Protein AF-A0A524DK04-F1 (afdb_monomer_lite)

Radius of gyration: 16.47 Å; chains: 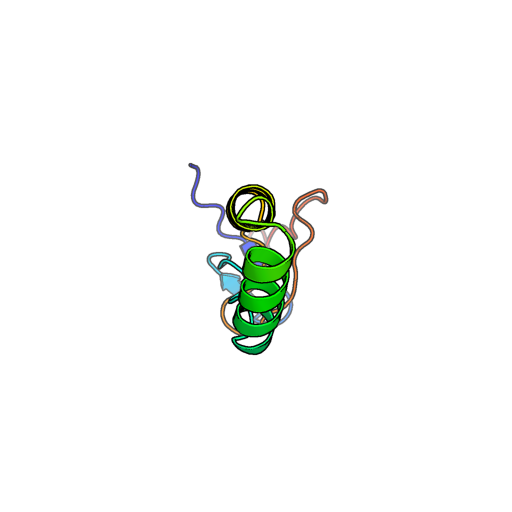1; bounding box: 40×17×43 Å

Foldseek 3Di:
DPQDQFQDPVVRDTARQAFDDDPPVVVVVLVVVCVVVVNPSVVVVVVVVVPGDSAAGPPPRDGHDPVDPGDDRPPD

Sequence (76 aa):
MTKKHVWCPTCERYVKLKYKSMPHTYHELWAFFIFLTFGIGIIIYLLIRYHQPKNRCPHCERKFDLEKPLPEGPKG

Structure (mmCIF, N/CA/C/O backbone):
data_AF-A0A524DK04-F1
#
_entry.id   AF-A0A524DK04-F1
#
loop_
_atom_site.group_PDB
_atom_site.id
_atom_site.type_symbol
_atom_site.label_atom_id
_atom_site.label_alt_id
_atom_site.label_comp_id
_atom_site.label_asym_id
_atom_site.label_entity_id
_atom_site.label_seq_id
_atom_site.pdbx_PDB_ins_code
_atom_site.Cartn_x
_atom_site.Cartn_y
_atom_site.Cartn_z
_atom_site.occupancy
_atom_site.B_iso_or_equiv
_atom_site.auth_seq_id
_atom_site.auth_comp_id
_atom_site.auth_asym_id
_atom_site.auth_atom_id
_atom_site.pdbx_PDB_model_num
ATOM 1 N N . MET A 1 1 ? 3.998 -4.453 15.837 1.00 42.03 1 MET A N 1
ATOM 2 C CA . MET A 1 1 ? 2.946 -3.896 14.951 1.00 42.03 1 MET A CA 1
ATOM 3 C C . MET A 1 1 ? 1.572 -4.218 15.527 1.00 42.03 1 MET A C 1
ATOM 5 O O . MET A 1 1 ? 1.085 -5.332 15.365 1.00 42.03 1 MET A O 1
ATOM 9 N N . THR A 1 2 ? 0.965 -3.272 16.236 1.00 41.47 2 THR A N 1
ATOM 10 C CA . THR A 1 2 ? -0.373 -3.399 16.830 1.00 41.47 2 THR A CA 1
ATOM 11 C C . THR A 1 2 ? -1.402 -3.568 15.710 1.00 41.47 2 THR A C 1
ATOM 13 O O . THR A 1 2 ? -1.495 -2.720 14.822 1.00 41.47 2 THR A O 1
ATOM 16 N N . LYS A 1 3 ? -2.137 -4.687 15.692 1.00 47.00 3 LYS A N 1
ATOM 17 C CA . LYS A 1 3 ? -3.193 -4.957 14.702 1.00 47.00 3 LYS A CA 1
ATOM 18 C C . LYS A 1 3 ? -4.368 -4.002 14.970 1.00 47.00 3 LYS A C 1
ATOM 20 O O . LYS A 1 3 ? -5.303 -4.368 15.675 1.00 47.00 3 LYS A O 1
ATOM 25 N N . LYS A 1 4 ? -4.292 -2.768 14.455 1.00 64.12 4 LYS A N 1
ATOM 26 C CA . LYS A 1 4 ? -5.371 -1.772 14.541 1.00 64.12 4 LYS A CA 1
ATOM 27 C C . LYS A 1 4 ? -6.556 -2.276 13.711 1.00 64.12 4 LYS A C 1
ATOM 29 O O . LYS A 1 4 ? -6.530 -2.215 12.484 1.00 64.12 4 LYS A O 1
ATOM 34 N N . HIS A 1 5 ? -7.552 -2.844 14.385 1.00 69.19 5 HIS A N 1
ATOM 35 C CA . HIS A 1 5 ? -8.869 -3.065 13.801 1.00 69.19 5 HIS A CA 1
ATOM 36 C C . HIS A 1 5 ? -9.547 -1.701 13.744 1.00 69.19 5 HIS A C 1
ATOM 38 O O . HIS A 1 5 ? -9.614 -1.009 14.757 1.00 69.19 5 HIS A O 1
ATOM 44 N N . VAL A 1 6 ? -9.968 -1.286 12.555 1.00 73.94 6 VAL A N 1
ATOM 45 C CA . VAL A 1 6 ? -10.582 0.026 12.337 1.00 73.94 6 VAL A CA 1
ATOM 46 C C . VAL A 1 6 ? -12.045 -0.193 12.006 1.00 73.94 6 VAL A C 1
ATOM 48 O O . VAL A 1 6 ? -12.376 -1.089 11.226 1.00 73.94 6 VAL A O 1
ATOM 51 N N . TRP A 1 7 ? -12.920 0.609 12.607 1.00 78.06 7 TRP A N 1
ATOM 52 C CA . TRP A 1 7 ? -14.333 0.597 12.266 1.00 78.06 7 TRP A CA 1
ATOM 53 C C . TRP A 1 7 ? -14.536 1.224 10.888 1.00 78.06 7 TRP A C 1
ATOM 55 O O . TRP A 1 7 ? -14.093 2.342 10.625 1.00 78.06 7 TRP A O 1
ATOM 65 N N . CYS A 1 8 ? -15.189 0.508 9.977 1.00 79.19 8 CYS A N 1
ATOM 66 C CA . CYS A 1 8 ? -15.551 1.070 8.685 1.00 79.19 8 CYS A CA 1
ATOM 67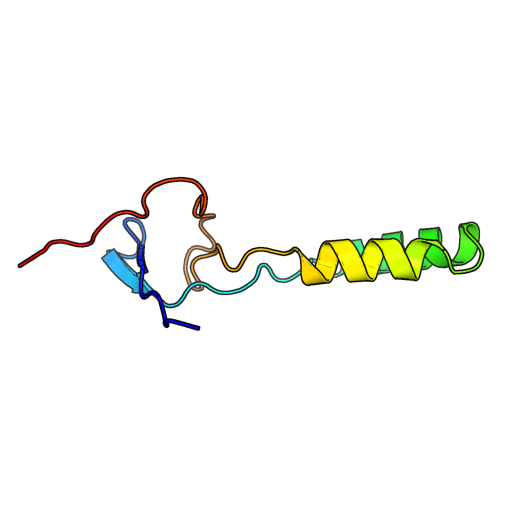 C C . CYS A 1 8 ? -17.006 1.549 8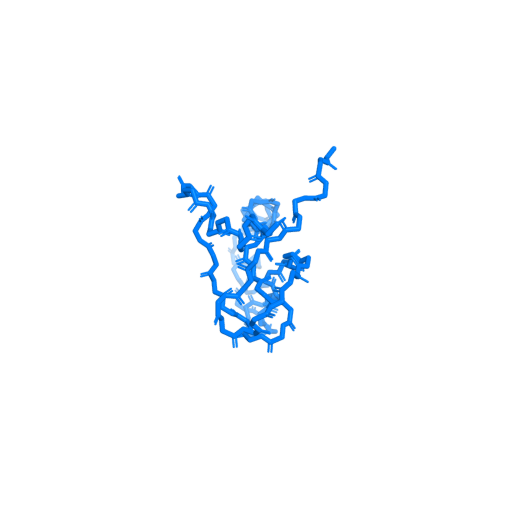.720 1.00 79.19 8 CYS A C 1
ATOM 69 O O . CYS A 1 8 ? -17.887 0.695 8.737 1.00 79.19 8 CYS A O 1
ATOM 71 N N . PRO A 1 9 ? -17.291 2.865 8.640 1.00 76.62 9 PRO A N 1
ATOM 72 C CA . PRO A 1 9 ? -18.667 3.373 8.666 1.00 76.62 9 PRO A CA 1
ATOM 73 C C . PRO A 1 9 ? -19.481 2.975 7.426 1.00 76.62 9 PRO A C 1
ATOM 75 O O . PRO A 1 9 ? -20.696 3.029 7.448 1.00 76.62 9 PRO A O 1
ATOM 78 N N . THR A 1 10 ? -18.822 2.568 6.336 1.00 81.19 10 THR A N 1
ATOM 79 C CA . THR A 1 10 ? -19.494 2.087 5.115 1.00 81.19 10 THR A CA 1
ATOM 80 C C . THR A 1 10 ? -19.845 0.602 5.183 1.00 81.19 10 THR A C 1
ATOM 82 O O . THR A 1 10 ? -20.736 0.156 4.477 1.00 81.19 10 THR A O 1
ATOM 85 N N . CYS A 1 11 ? -19.114 -0.187 5.974 1.00 79.25 11 CYS A N 1
ATOM 86 C CA . CYS A 1 11 ? -19.364 -1.624 6.109 1.00 79.25 11 CYS A CA 1
ATOM 87 C C . CYS A 1 11 ? -19.941 -2.001 7.475 1.00 79.25 11 CYS A C 1
ATOM 89 O O . CYS A 1 11 ? -20.108 -3.191 7.719 1.00 79.25 11 CYS A O 1
ATOM 91 N N . GLU A 1 12 ? -20.117 -1.014 8.359 1.00 81.75 12 GLU A N 1
ATOM 92 C CA . GLU A 1 12 ? -20.599 -1.147 9.738 1.00 81.75 12 GLU A CA 1
ATOM 93 C C . GLU A 1 12 ? -19.961 -2.326 10.482 1.00 81.75 12 GLU A C 1
ATOM 95 O O . GLU A 1 12 ? -20.612 -3.108 11.168 1.00 81.75 12 GLU A O 1
ATOM 100 N N . ARG A 1 13 ? -18.646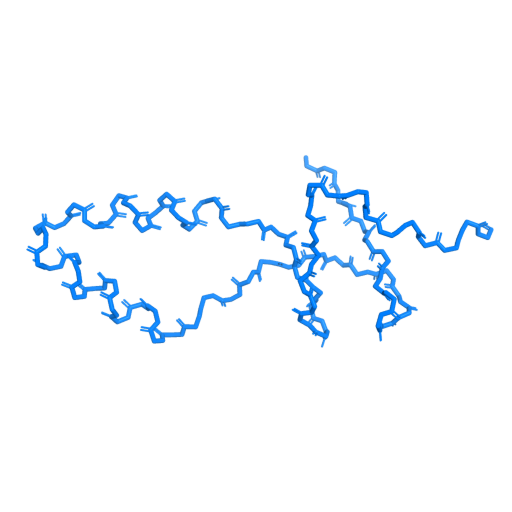 -2.490 10.301 1.00 79.75 13 ARG A N 1
ATOM 101 C CA . ARG A 1 13 ? -17.881 -3.570 10.926 1.00 79.75 13 ARG A CA 1
ATOM 102 C C . ARG A 1 13 ? -16.427 -3.196 11.131 1.00 79.75 13 ARG A C 1
ATOM 104 O O . ARG A 1 13 ? -15.857 -2.373 10.404 1.00 79.75 13 ARG A O 1
ATOM 111 N N . TYR A 1 14 ? -15.800 -3.888 12.074 1.00 80.69 14 TYR A N 1
ATOM 112 C CA . TYR A 1 14 ? -14.360 -3.844 12.275 1.00 80.69 14 TYR A CA 1
ATOM 113 C C . TYR A 1 14 ? -13.650 -4.576 11.140 1.00 80.69 14 TYR A C 1
ATOM 115 O O . TYR A 1 14 ? -13.850 -5.771 10.918 1.00 80.69 14 TYR A O 1
ATOM 123 N N . VAL A 1 15 ? -12.792 -3.858 10.423 1.00 79.56 15 VAL A N 1
ATOM 124 C CA . VAL A 1 15 ? -11.994 -4.414 9.331 1.00 79.56 15 VAL A CA 1
ATOM 125 C C . VAL A 1 15 ? -10.508 -4.262 9.613 1.00 79.56 15 VAL A C 1
ATOM 127 O O . VAL A 1 15 ? -10.047 -3.300 10.233 1.00 79.56 15 VAL A O 1
ATOM 130 N N . LYS A 1 16 ? -9.730 -5.227 9.121 1.00 78.44 16 LYS A N 1
ATOM 131 C CA . LYS A 1 16 ? -8.274 -5.106 9.047 1.00 78.44 16 LYS A CA 1
ATOM 132 C C . LYS A 1 16 ? -7.936 -4.345 7.773 1.00 78.44 16 LYS A C 1
ATOM 134 O O . LYS A 1 16 ? -8.242 -4.818 6.680 1.00 78.44 16 LYS A O 1
ATOM 139 N N . LEU A 1 17 ? -7.320 -3.175 7.924 1.00 75.88 17 LEU A N 1
ATOM 140 C CA . LEU A 1 17 ? -6.886 -2.372 6.786 1.00 75.88 17 LEU A CA 1
ATOM 141 C C . LEU A 1 17 ? -5.901 -3.168 5.924 1.00 75.88 17 LEU A C 1
ATOM 143 O O . LEU A 1 17 ? -4.967 -3.797 6.432 1.00 75.88 17 LEU A O 1
ATOM 147 N N . LYS A 1 18 ? -6.117 -3.128 4.613 1.00 75.31 18 LYS A N 1
ATOM 148 C CA . LYS A 1 18 ? -5.264 -3.766 3.613 1.00 75.31 18 LYS A CA 1
ATOM 149 C C . LYS A 1 18 ? -4.425 -2.704 2.901 1.00 75.31 18 LYS A C 1
ATOM 151 O O . LYS A 1 18 ? -4.766 -1.518 2.886 1.00 75.31 18 LYS A O 1
ATOM 156 N N . TYR A 1 19 ? -3.310 -3.138 2.321 1.00 70.69 19 TYR A N 1
ATOM 157 C CA . TYR A 1 19 ? -2.558 -2.312 1.381 1.00 70.69 19 TYR A CA 1
ATOM 158 C C . TYR A 1 19 ? -3.379 -2.088 0.114 1.00 70.69 19 TYR A C 1
ATOM 160 O O . TYR A 1 19 ? -4.143 -2.965 -0.298 1.00 70.69 19 TYR A O 1
ATOM 168 N N . LYS A 1 20 ? -3.182 -0.935 -0.526 1.00 69.25 20 LYS A N 1
ATOM 169 C CA . LYS A 1 20 ? -3.672 -0.708 -1.882 1.00 69.25 20 LYS A CA 1
ATOM 170 C C . LYS A 1 20 ? -2.984 -1.705 -2.819 1.00 69.25 20 LYS A C 1
ATOM 172 O O . LYS A 1 20 ? -1.757 -1.732 -2.889 1.00 69.25 20 LYS A O 1
ATOM 177 N N . SER A 1 21 ? -3.766 -2.508 -3.538 1.00 64.06 21 SER A N 1
ATOM 178 C CA . SER A 1 21 ? -3.259 -3.226 -4.706 1.00 64.06 21 SER A CA 1
ATOM 179 C C . SER A 1 21 ? -2.843 -2.181 -5.738 1.00 64.06 21 SER A C 1
ATOM 181 O O . SER A 1 21 ? -3.645 -1.338 -6.147 1.00 64.06 21 SER A O 1
ATOM 183 N N . MET A 1 22 ? -1.561 -2.164 -6.107 1.00 61.75 22 MET A N 1
ATOM 184 C CA . MET A 1 22 ? -1.135 -1.346 -7.237 1.00 61.75 22 MET A CA 1
ATOM 185 C C . MET A 1 22 ? -1.807 -1.910 -8.497 1.00 61.75 22 MET A C 1
ATOM 187 O O . MET A 1 22 ? -1.722 -3.119 -8.718 1.00 61.75 22 MET A O 1
ATOM 191 N N . PRO A 1 23 ? -2.508 -1.082 -9.291 1.00 69.88 23 PRO A N 1
ATOM 192 C CA . PRO A 1 23 ? -3.098 -1.537 -10.543 1.00 69.88 23 PRO A CA 1
ATOM 193 C C . PRO A 1 23 ? -1.994 -1.991 -11.501 1.00 69.88 23 PRO A C 1
ATOM 195 O O . PRO A 1 23 ? -0.907 -1.410 -11.517 1.00 69.88 23 PRO A O 1
ATOM 198 N N . HIS A 1 24 ? -2.279 -3.018 -12.300 1.00 70.44 24 HIS A N 1
ATOM 199 C CA . HIS A 1 24 ? -1.290 -3.661 -13.169 1.00 70.44 24 HIS A CA 1
ATOM 200 C C . HIS A 1 24 ? -0.646 -2.675 -14.160 1.00 70.44 24 HIS A C 1
ATOM 202 O O . HIS A 1 24 ? 0.571 -2.668 -14.308 1.00 70.44 24 HIS A O 1
ATOM 208 N N . THR A 1 25 ? -1.436 -1.733 -14.687 1.00 70.31 25 THR A N 1
ATOM 209 C CA . THR A 1 25 ? -1.004 -0.645 -15.584 1.00 70.31 25 THR A CA 1
ATOM 210 C C . THR A 1 25 ? 0.142 0.203 -15.019 1.00 70.31 25 THR A C 1
ATOM 212 O O . THR A 1 25 ? 0.976 0.722 -15.755 1.00 70.31 25 THR A O 1
ATOM 215 N N . TYR A 1 26 ? 0.220 0.347 -13.692 1.00 76.94 26 TYR A N 1
ATOM 216 C CA . TYR A 1 26 ? 1.299 1.098 -13.049 1.00 76.94 26 TYR A CA 1
ATOM 217 C C . TYR A 1 26 ? 2.646 0.372 -13.189 1.00 76.94 26 TYR A C 1
ATOM 219 O O . TYR A 1 26 ? 3.687 1.014 -13.275 1.00 76.94 26 TYR A O 1
ATOM 227 N N . HIS A 1 27 ? 2.640 -0.960 -13.247 1.00 77.19 27 HIS A N 1
ATOM 228 C CA . HIS A 1 27 ? 3.853 -1.767 -13.364 1.00 77.19 27 HIS A CA 1
ATOM 229 C C . HIS A 1 27 ? 4.531 -1.598 -14.733 1.00 77.19 27 HIS A C 1
ATOM 231 O O . HIS A 1 27 ? 5.756 -1.526 -14.799 1.00 77.19 27 HIS A O 1
ATOM 237 N N . GLU A 1 28 ? 3.739 -1.479 -15.802 1.00 81.81 28 GLU A N 1
ATOM 238 C CA . GLU A 1 28 ? 4.221 -1.283 -17.177 1.00 81.81 28 GLU A CA 1
ATOM 239 C C . GLU A 1 28 ? 4.888 0.089 -17.356 1.00 81.81 28 GLU A C 1
ATOM 241 O O . GLU A 1 28 ? 6.009 0.180 -17.858 1.00 81.81 28 GLU A O 1
ATOM 246 N N . LEU A 1 29 ? 4.253 1.153 -16.850 1.00 83.31 29 LEU A N 1
ATOM 247 C CA . LEU A 1 29 ? 4.817 2.509 -16.844 1.00 83.31 29 LEU A CA 1
ATOM 248 C C . LEU A 1 29 ? 6.139 2.586 -16.068 1.00 83.31 29 LEU A C 1
ATOM 250 O O . LEU A 1 29 ? 7.087 3.230 -16.519 1.00 83.31 29 LEU A O 1
ATOM 254 N N . TRP A 1 30 ? 6.224 1.911 -14.918 1.00 80.81 30 TRP A N 1
ATOM 255 C CA . TRP A 1 30 ? 7.461 1.863 -14.138 1.00 80.81 30 TRP A CA 1
ATOM 256 C C . TRP A 1 30 ? 8.562 1.079 -14.831 1.00 80.81 30 TRP A C 1
ATOM 258 O O . TRP A 1 30 ? 9.700 1.536 -14.820 1.00 80.81 30 TRP A O 1
ATOM 268 N N . ALA A 1 31 ? 8.243 -0.052 -15.462 1.00 82.06 31 ALA A N 1
ATOM 269 C CA . ALA A 1 31 ? 9.216 -0.799 -16.252 1.00 82.06 31 ALA A CA 1
ATOM 270 C C . ALA A 1 31 ? 9.805 0.081 -17.365 1.00 82.06 31 ALA A C 1
ATOM 272 O O . ALA A 1 31 ? 11.024 0.147 -17.512 1.00 82.06 31 ALA A O 1
ATOM 273 N N . PHE A 1 32 ? 8.963 0.839 -18.071 1.00 85.19 32 PHE A N 1
ATOM 274 C CA . PHE A 1 32 ? 9.415 1.775 -19.100 1.00 85.19 32 PHE A CA 1
ATOM 275 C C . PHE A 1 32 ? 10.338 2.870 -18.533 1.00 85.19 32 PHE A C 1
ATOM 277 O O . PHE A 1 32 ? 11.424 3.104 -19.062 1.00 85.19 32 PHE A O 1
ATOM 284 N N . PHE A 1 33 ? 9.962 3.485 -17.407 1.00 82.19 33 PHE A N 1
ATOM 285 C CA . PHE A 1 33 ? 10.793 4.482 -16.714 1.00 82.19 33 PHE A CA 1
ATOM 286 C C . PHE A 1 33 ? 12.130 3.914 -16.226 1.00 82.19 33 PHE A C 1
ATOM 288 O O . PHE A 1 33 ? 13.159 4.586 -16.294 1.00 82.19 33 PHE A O 1
ATOM 295 N N . ILE A 1 34 ? 12.129 2.677 -15.733 1.00 83.81 34 ILE A N 1
ATOM 296 C CA . ILE A 1 34 ? 13.323 1.960 -15.280 1.00 83.81 34 ILE A CA 1
ATOM 297 C C . ILE A 1 34 ? 14.290 1.739 -16.444 1.00 83.81 34 ILE A C 1
ATOM 299 O O . ILE A 1 34 ? 15.477 2.023 -16.294 1.00 83.81 34 ILE A O 1
ATOM 303 N N . PHE A 1 35 ? 13.791 1.293 -17.599 1.00 86.19 35 PHE A N 1
ATOM 304 C CA . PHE A 1 35 ? 14.609 1.135 -18.803 1.00 86.19 35 PHE A CA 1
ATOM 305 C C . PHE A 1 35 ? 15.191 2.472 -19.277 1.00 86.19 35 PHE A C 1
ATOM 307 O O . PHE A 1 35 ? 16.381 2.549 -19.571 1.00 86.19 35 PHE A O 1
ATOM 314 N N . LEU A 1 36 ? 14.387 3.539 -19.282 1.00 86.25 36 LEU A N 1
ATOM 315 C CA . LEU A 1 36 ? 14.809 4.866 -19.742 1.00 86.25 36 LEU A CA 1
ATOM 316 C C . LEU A 1 36 ? 15.870 5.498 -18.822 1.00 86.25 36 LEU A C 1
ATOM 318 O O . LEU A 1 36 ? 16.774 6.188 -19.282 1.00 86.25 36 LEU A O 1
ATOM 322 N N . THR A 1 37 ? 15.792 5.224 -17.519 1.00 85.19 37 THR A N 1
ATOM 323 C CA . THR A 1 37 ? 16.693 5.777 -16.492 1.00 85.19 37 THR A CA 1
ATOM 324 C C . THR A 1 37 ? 17.869 4.859 -16.139 1.00 85.19 37 THR A C 1
ATOM 326 O O . THR A 1 37 ? 18.501 5.063 -15.103 1.00 85.19 37 THR A O 1
ATOM 329 N N . PHE A 1 38 ? 18.164 3.837 -16.957 1.00 85.69 38 PHE A N 1
ATOM 330 C CA . PHE A 1 38 ? 19.238 2.862 -16.694 1.00 85.69 38 PHE A CA 1
ATOM 331 C C . PHE A 1 38 ? 19.141 2.203 -15.301 1.00 85.69 38 PHE A C 1
ATOM 333 O O . PHE A 1 38 ? 20.138 1.966 -14.622 1.00 85.69 38 PHE A O 1
ATOM 340 N N . GLY A 1 39 ? 17.927 1.909 -14.835 1.00 77.81 39 GLY A N 1
ATOM 341 C CA . GLY A 1 39 ? 17.719 1.225 -13.556 1.00 77.81 39 GLY A CA 1
ATOM 342 C C . GLY A 1 39 ? 17.542 2.139 -12.342 1.00 77.81 39 GLY A C 1
ATOM 343 O O . GLY A 1 39 ? 17.110 1.650 -11.297 1.00 77.81 39 GLY A O 1
ATOM 344 N N . ILE A 1 40 ? 17.769 3.455 -12.455 1.00 82.94 40 ILE A N 1
ATOM 345 C CA . ILE A 1 40 ? 17.584 4.403 -11.334 1.00 82.94 40 ILE A CA 1
ATOM 346 C C . ILE A 1 40 ? 16.124 4.413 -10.851 1.00 82.94 40 ILE A C 1
ATOM 348 O O . ILE A 1 40 ? 15.857 4.477 -9.647 1.00 82.94 40 ILE A O 1
ATOM 352 N N . GLY A 1 41 ? 15.166 4.251 -11.768 1.00 79.94 41 GLY A N 1
ATOM 353 C CA . GLY A 1 41 ? 13.746 4.140 -11.438 1.00 79.94 41 GLY A CA 1
ATOM 354 C C . GLY A 1 41 ? 13.411 3.003 -10.461 1.00 79.94 41 GLY A C 1
ATOM 355 O O . GLY A 1 41 ? 12.427 3.106 -9.734 1.00 79.94 41 GLY A O 1
ATOM 356 N N . ILE A 1 42 ? 14.229 1.946 -10.361 1.00 82.12 42 ILE A N 1
ATOM 357 C CA . ILE A 1 42 ? 13.951 0.805 -9.469 1.00 82.12 42 ILE A CA 1
ATOM 358 C C . ILE A 1 42 ? 13.985 1.255 -8.008 1.00 82.12 42 ILE A C 1
ATOM 360 O O . ILE A 1 42 ? 13.128 0.865 -7.216 1.00 82.12 42 ILE A O 1
ATOM 364 N N . ILE A 1 43 ? 14.944 2.110 -7.652 1.00 83.12 43 ILE A N 1
ATOM 365 C CA . ILE A 1 43 ? 15.117 2.593 -6.278 1.00 83.12 43 ILE A CA 1
ATOM 366 C C . ILE A 1 43 ? 13.902 3.434 -5.868 1.00 83.12 43 ILE A C 1
ATOM 368 O O . ILE A 1 43 ? 13.329 3.227 -4.797 1.00 83.12 43 ILE A O 1
ATOM 372 N N . ILE A 1 44 ? 13.455 4.328 -6.755 1.00 82.12 44 ILE A N 1
ATOM 373 C CA . ILE A 1 44 ? 12.284 5.183 -6.523 1.00 82.12 44 ILE A CA 1
ATOM 374 C C . ILE A 1 44 ? 11.007 4.331 -6.440 1.00 82.12 44 ILE A C 1
ATOM 376 O O . ILE A 1 44 ? 10.185 4.533 -5.544 1.00 82.12 44 ILE A O 1
ATOM 380 N N . TYR A 1 45 ? 10.862 3.330 -7.313 1.00 80.19 45 TYR A N 1
ATOM 381 C CA . TYR A 1 45 ? 9.744 2.386 -7.280 1.00 80.19 45 TYR A CA 1
ATOM 382 C C . TYR A 1 45 ? 9.667 1.638 -5.945 1.00 80.19 45 TYR A C 1
ATOM 384 O O . TYR A 1 45 ? 8.600 1.564 -5.329 1.00 80.19 45 TYR A O 1
ATOM 392 N N . LEU A 1 46 ? 10.800 1.102 -5.478 1.00 80.75 46 LEU A N 1
ATOM 393 C CA . LEU A 1 46 ? 10.883 0.370 -4.217 1.00 80.75 46 LEU A CA 1
ATOM 394 C C . LEU A 1 46 ? 10.581 1.271 -3.017 1.00 80.75 46 LEU A C 1
ATOM 396 O O . LEU A 1 46 ? 9.829 0.852 -2.137 1.00 80.75 46 LEU A O 1
ATOM 400 N N . LEU A 1 47 ? 11.078 2.512 -3.009 1.00 82.75 47 LEU A N 1
ATOM 401 C CA . LEU A 1 47 ? 10.741 3.509 -1.988 1.00 82.75 47 LEU A CA 1
ATOM 402 C C . LEU A 1 47 ? 9.234 3.780 -1.952 1.00 82.75 47 LEU A C 1
ATOM 404 O O . LEU A 1 47 ? 8.603 3.630 -0.906 1.00 82.75 47 LEU A O 1
ATOM 408 N N . ILE A 1 48 ? 8.622 4.096 -3.095 1.00 79.44 48 ILE A N 1
ATOM 409 C CA . ILE A 1 48 ? 7.177 4.362 -3.175 1.00 79.44 48 ILE A CA 1
ATOM 410 C C . ILE A 1 48 ? 6.370 3.146 -2.718 1.00 79.44 48 ILE A C 1
ATOM 412 O O . ILE A 1 48 ? 5.356 3.303 -2.033 1.00 79.44 48 ILE A O 1
ATOM 416 N N . ARG A 1 49 ? 6.810 1.938 -3.083 1.00 77.50 49 ARG A N 1
ATOM 417 C CA . ARG A 1 49 ? 6.178 0.680 -2.674 1.00 77.50 49 ARG A CA 1
ATOM 418 C C . ARG A 1 49 ? 6.303 0.439 -1.171 1.00 77.50 49 ARG A C 1
ATOM 420 O O . ARG A 1 49 ? 5.328 0.009 -0.559 1.00 77.50 49 ARG A O 1
ATOM 427 N N . TYR A 1 50 ? 7.457 0.735 -0.579 1.00 76.50 50 TYR A N 1
ATOM 428 C CA . TYR A 1 50 ? 7.694 0.587 0.857 1.00 76.50 50 TYR A CA 1
ATOM 429 C C . TYR A 1 50 ? 6.886 1.597 1.682 1.00 76.50 50 TYR A C 1
ATOM 431 O O . TYR A 1 50 ? 6.352 1.259 2.737 1.00 76.50 50 TYR A O 1
ATOM 439 N N . HIS A 1 51 ? 6.718 2.813 1.161 1.00 72.81 51 HIS A N 1
ATOM 440 C CA . HIS A 1 51 ? 5.945 3.873 1.804 1.00 72.81 51 HIS A CA 1
ATOM 441 C C . HIS A 1 51 ? 4.424 3.757 1.613 1.00 72.81 51 HIS A C 1
ATOM 443 O O . HIS A 1 51 ? 3.699 4.593 2.147 1.00 72.81 51 HIS A O 1
ATOM 449 N N . GLN A 1 52 ? 3.898 2.749 0.897 1.00 69.88 52 GLN A N 1
ATOM 450 C CA . GLN A 1 52 ? 2.447 2.601 0.726 1.00 69.88 52 GLN A CA 1
ATOM 451 C C . GLN A 1 52 ? 1.749 2.329 2.074 1.00 69.88 52 GLN A C 1
ATOM 453 O O . GLN A 1 52 ? 1.923 1.253 2.660 1.00 69.88 52 GLN A O 1
ATOM 458 N N . PRO A 1 53 ? 0.894 3.249 2.559 1.00 67.38 53 PRO A N 1
ATOM 459 C CA . PRO A 1 53 ? 0.210 3.062 3.828 1.00 67.38 53 PRO A CA 1
ATOM 460 C C . PRO A 1 53 ? -0.854 1.955 3.743 1.00 67.38 53 PRO A C 1
ATOM 462 O O . PRO A 1 53 ? -1.609 1.850 2.773 1.00 67.38 53 PRO A O 1
ATOM 465 N N . LYS A 1 54 ? -0.971 1.145 4.805 1.00 71.38 54 LYS A N 1
ATOM 466 C CA . LYS A 1 54 ? -2.095 0.210 5.010 1.00 71.38 54 LYS A CA 1
ATOM 467 C C . LYS A 1 54 ? -3.350 0.991 5.380 1.00 71.38 54 LYS A C 1
ATOM 469 O O . LYS A 1 54 ? -3.655 1.133 6.561 1.00 71.38 54 LYS A O 1
ATOM 474 N N . ASN A 1 55 ? -4.057 1.529 4.397 1.00 74.19 55 ASN A N 1
ATOM 475 C CA . ASN A 1 55 ? -5.138 2.469 4.668 1.00 74.19 55 ASN A CA 1
ATOM 476 C C . ASN A 1 55 ? -6.443 2.188 3.926 1.00 74.19 55 ASN A C 1
ATOM 478 O O . ASN A 1 55 ? -7.296 3.065 3.876 1.00 74.19 55 ASN A O 1
ATOM 482 N N . ARG A 1 56 ? -6.639 0.998 3.354 1.00 76.62 56 ARG A N 1
ATOM 483 C CA . ARG A 1 56 ? -7.892 0.677 2.657 1.00 76.62 56 ARG A CA 1
ATOM 484 C C . ARG A 1 56 ? -8.729 -0.364 3.377 1.00 76.62 56 ARG A C 1
ATOM 486 O O . ARG A 1 56 ? -8.198 -1.337 3.914 1.00 76.62 56 ARG A O 1
ATOM 493 N N . CYS A 1 57 ? -10.048 -0.187 3.335 1.00 76.50 57 CYS A N 1
ATOM 494 C CA . CYS A 1 57 ? -10.986 -1.250 3.685 1.00 76.50 57 CYS A CA 1
ATOM 495 C C . CYS A 1 57 ? -10.867 -2.408 2.674 1.00 76.50 57 CYS A C 1
ATOM 497 O O . CYS A 1 57 ? -10.869 -2.141 1.475 1.00 76.50 57 CYS A O 1
ATOM 499 N N . PRO A 1 58 ? -10.823 -3.681 3.100 1.00 78.25 58 PRO A N 1
ATOM 500 C CA . PRO A 1 58 ? -10.783 -4.822 2.184 1.00 78.25 58 PRO A CA 1
ATOM 501 C C . PRO A 1 58 ? -12.089 -5.050 1.408 1.00 78.25 58 PRO A C 1
ATOM 503 O O . PRO A 1 58 ? -12.078 -5.815 0.455 1.00 78.25 58 PRO A O 1
ATOM 506 N N . HIS A 1 59 ? -13.199 -4.430 1.823 1.00 78.06 59 HIS A N 1
ATOM 507 C CA . HIS A 1 59 ? -14.520 -4.691 1.245 1.00 78.06 59 HIS A CA 1
ATOM 508 C C . HIS A 1 59 ? -15.097 -3.534 0.439 1.00 78.06 59 HIS A C 1
ATOM 510 O O . HIS A 1 59 ? -15.651 -3.767 -0.622 1.00 78.06 59 HIS A O 1
ATOM 516 N N . CYS A 1 60 ? -14.980 -2.300 0.929 1.00 74.75 60 CYS A N 1
ATOM 517 C CA . CYS A 1 60 ? -15.461 -1.121 0.205 1.00 74.75 60 CYS A CA 1
ATOM 518 C C . CYS A 1 60 ? -14.330 -0.315 -0.443 1.00 74.75 60 CYS A C 1
ATOM 520 O O . CYS A 1 60 ? -14.585 0.762 -0.967 1.00 74.75 60 CYS A O 1
ATOM 522 N N . GLU A 1 61 ? -13.073 -0.766 -0.314 1.00 71.94 61 GLU A N 1
ATOM 523 C CA . GLU A 1 61 ? -11.859 -0.086 -0.801 1.00 71.94 61 GLU A CA 1
ATOM 524 C C . GLU A 1 61 ? -11.678 1.374 -0.352 1.00 71.94 61 GLU A C 1
ATOM 526 O O . GLU A 1 61 ? -10.741 2.054 -0.782 1.00 71.94 61 GLU A O 1
ATOM 531 N N . ARG A 1 62 ? -12.525 1.847 0.571 1.00 75.94 62 ARG A N 1
ATOM 532 C CA . ARG A 1 62 ? -12.493 3.204 1.108 1.00 75.94 62 ARG A CA 1
ATOM 533 C C . ARG A 1 62 ? -11.117 3.495 1.690 1.00 75.94 62 ARG A C 1
ATOM 535 O O . ARG A 1 62 ? -10.600 2.720 2.501 1.00 75.94 62 ARG A O 1
ATOM 542 N N . LYS A 1 63 ? -10.543 4.622 1.270 1.00 73.06 63 LYS A N 1
ATOM 543 C CA . LYS A 1 63 ? -9.278 5.147 1.781 1.00 73.06 63 LYS A CA 1
ATOM 544 C C . LYS A 1 63 ? -9.531 5.796 3.143 1.00 73.06 63 LYS A C 1
ATOM 546 O O . LYS A 1 63 ? -10.355 6.700 3.253 1.00 73.06 63 LYS A O 1
ATOM 551 N N . PHE A 1 64 ? -8.832 5.320 4.161 1.00 71.19 64 PHE A N 1
ATOM 552 C CA . PHE A 1 64 ? -8.735 5.951 5.467 1.00 71.19 64 PHE A CA 1
ATOM 553 C C . PHE A 1 64 ? -7.512 6.857 5.490 1.00 71.19 64 PHE A C 1
ATOM 555 O O . PHE A 1 64 ? -6.474 6.559 4.895 1.00 71.19 64 PHE A O 1
ATOM 562 N N . ASP A 1 65 ? -7.643 7.977 6.175 1.00 67.69 65 ASP A N 1
ATOM 563 C CA . ASP A 1 65 ? -6.541 8.895 6.392 1.00 67.69 65 ASP A CA 1
ATOM 564 C C . ASP A 1 65 ? -5.865 8.491 7.708 1.00 67.69 65 ASP A C 1
ATOM 566 O O . ASP A 1 65 ? -6.494 8.554 8.760 1.00 67.69 65 ASP A O 1
ATOM 570 N N . LEU A 1 66 ? -4.639 7.956 7.646 1.00 67.88 66 LEU A N 1
ATOM 571 C CA . LEU A 1 66 ? -3.920 7.465 8.836 1.00 67.88 66 LEU A CA 1
ATOM 572 C C . LEU A 1 66 ? -3.301 8.603 9.664 1.00 67.88 66 LEU A C 1
ATOM 574 O O . LEU A 1 66 ? -2.880 8.355 10.792 1.00 67.88 66 LEU A O 1
ATOM 578 N N . GLU A 1 67 ? -3.236 9.815 9.106 1.00 62.12 67 GLU A N 1
ATOM 579 C CA . GLU A 1 67 ? -2.821 11.040 9.801 1.00 62.12 67 GLU A CA 1
ATOM 580 C C . GLU A 1 67 ? -3.955 11.634 10.647 1.00 62.12 67 GLU A C 1
ATOM 582 O O . GLU A 1 67 ? -3.700 12.398 11.575 1.00 62.12 67 G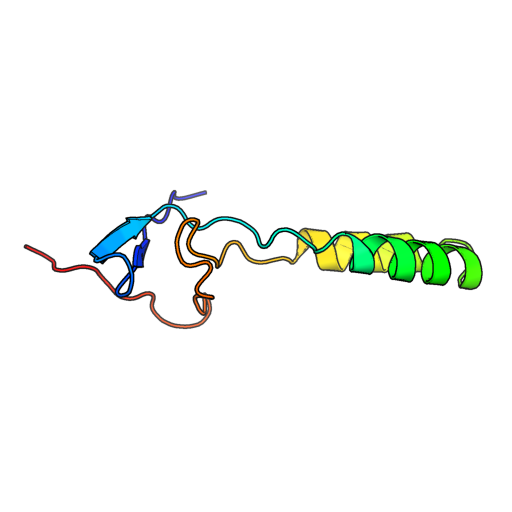LU A O 1
ATOM 587 N N . LYS A 1 68 ? -5.208 11.249 10.378 1.00 62.00 68 LYS A N 1
ATOM 588 C CA . LYS A 1 68 ? -6.375 11.655 11.167 1.00 62.00 68 LYS A CA 1
ATOM 589 C C . LYS A 1 68 ? -6.755 10.571 12.177 1.00 62.00 68 LYS A C 1
ATOM 591 O O . LYS A 1 68 ? -6.512 9.385 11.929 1.00 62.00 68 LYS A O 1
ATOM 596 N N . PRO A 1 69 ? -7.380 10.945 13.310 1.00 58.47 69 PRO A N 1
ATOM 597 C CA . PRO A 1 69 ? -7.968 9.964 14.209 1.00 58.47 69 PRO A CA 1
ATOM 598 C C . PRO A 1 69 ? -8.958 9.100 13.420 1.00 58.47 69 PRO A C 1
ATOM 600 O O . PRO A 1 69 ? -9.891 9.590 12.783 1.00 58.47 69 PRO A O 1
ATOM 603 N N . LEU A 1 70 ? -8.684 7.796 13.404 1.00 67.62 70 LEU A N 1
ATOM 604 C CA . LEU A 1 70 ? -9.535 6.802 12.764 1.00 67.62 70 LEU A CA 1
ATOM 605 C C . LEU A 1 70 ? -10.882 6.783 13.495 1.00 67.62 70 LEU A C 1
ATOM 607 O O . LEU A 1 70 ? -10.880 6.914 14.719 1.00 67.62 70 LEU A O 1
ATOM 611 N N . PRO A 1 71 ? -12.010 6.602 12.786 1.00 64.12 71 PRO A N 1
ATOM 612 C CA . PRO A 1 71 ? -13.309 6.525 13.438 1.00 64.12 71 PRO A CA 1
ATOM 613 C C . PRO A 1 71 ? -13.284 5.402 14.480 1.00 64.12 71 PRO A C 1
ATOM 615 O O . PRO A 1 71 ? -13.084 4.227 14.153 1.00 64.12 71 PRO A O 1
ATOM 618 N N . GLU A 1 72 ? -13.429 5.792 15.742 1.00 62.50 72 GLU A N 1
ATOM 619 C CA . GLU A 1 72 ? -13.608 4.883 16.865 1.00 62.50 72 GLU A CA 1
ATOM 620 C C . GLU A 1 72 ? -15.003 4.273 16.691 1.00 62.50 72 GLU A C 1
ATOM 622 O O . GLU A 1 72 ? -15.985 5.005 16.576 1.00 62.50 72 GLU A O 1
ATOM 627 N N . GLY A 1 73 ? -15.098 2.946 16.569 1.00 60.06 73 GLY A N 1
ATOM 628 C CA . GLY A 1 73 ? -16.400 2.275 16.521 1.00 60.06 73 GLY A CA 1
ATOM 629 C C . GLY A 1 73 ? -17.198 2.531 17.806 1.00 60.06 73 GLY A C 1
ATOM 630 O O . GLY A 1 73 ? -16.623 3.013 18.787 1.00 60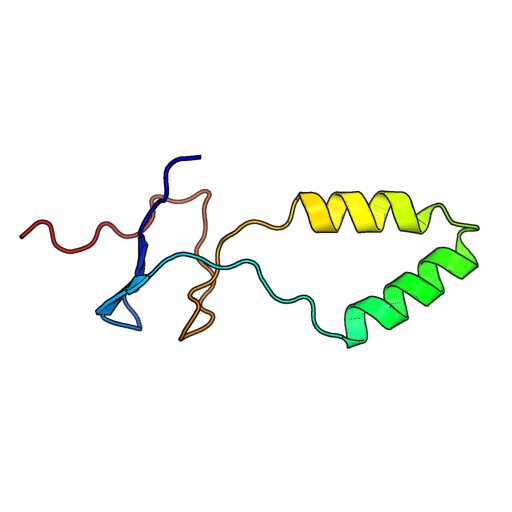.06 73 GLY A O 1
ATOM 631 N N . PRO A 1 74 ? -18.507 2.223 17.831 1.00 53.31 74 PRO A N 1
ATOM 632 C CA . PRO A 1 74 ? -19.318 2.415 19.027 1.00 53.31 74 PRO A CA 1
ATOM 633 C C . PRO A 1 74 ? -18.666 1.678 20.205 1.00 53.31 74 PRO A C 1
ATOM 635 O O . PRO A 1 74 ? -18.498 0.457 20.167 1.00 53.31 74 PRO A O 1
ATOM 638 N N . LYS A 1 75 ? -18.248 2.442 21.223 1.00 54.44 75 LYS A N 1
ATOM 639 C CA . LYS A 1 75 ? -17.848 1.929 22.537 1.00 54.44 75 LYS A CA 1
ATOM 640 C C . LYS A 1 75 ? -19.143 1.543 23.254 1.00 54.44 75 LYS A C 1
ATOM 642 O O . LYS A 1 75 ? -19.681 2.344 24.011 1.00 54.44 75 LYS A O 1
ATOM 647 N N . GLY A 1 76 ? -19.701 0.403 22.854 1.00 48.81 76 GLY A N 1
ATOM 648 C CA . GLY A 1 76 ? -20.796 -0.260 23.559 1.00 48.81 76 GLY A CA 1
ATOM 649 C C . GLY A 1 76 ? -20.281 -0.916 24.825 1.00 48.81 76 GLY A C 1
ATOM 650 O O . GLY A 1 76 ? -19.173 -1.497 24.752 1.00 48.81 76 GLY A O 1
#

pLDDT: mean 73.19, std 10.17, range [41.47, 86.25]

Secondary structure (DSSP, 8-state):
----EEEETTTTEEEE-BPPPPPHHHHHHHHHHHHHTTTHHHHHHHHHHHT----B-TTT-PBP-TTSPP-PPP--